Protein AF-0000000076915797 (afdb_homodimer)

Radius of gyration: 15.95 Å; Cα contacts (8 Å, |Δi|>4): 234; chains: 2; bounding box: 27×46×34 Å

Organism: Aegilops tauschii subsp. strangulata (NCBI:txid200361)

Sequence (156 aa):
ETLSMKGLTLNCMDRKSEAYELVRRGLKNDLKSHVCWHVYGLLYRSDREYREAIKCYRNALRIDPDNIEILRDLSLLQETLSMKGLTLNCMDRKSEAYELVRRGLKNDLKSHVCWHVYGLLYRSDREYREAIKCYRNALRIDPDNIEILRDLSLLQ

Foldseek 3Di:
DVQQVVLLVCVVVVNLVSSLVSLVVVCVVPVLALSSLQSNLVSCVSVVVLVSSLVSLVSSCVNVVPPPVSVVVNVVSD/DVQQVVLLVCVVVVNLVSSLVSLVVVCVVPVLALSSLQSNLVSCVSVVVLVSSLVSLVSSCVNVVPDPVSVVVNVVSD

Solvent-accessible surface area (backbone atoms only — not comparable to full-atom values): 7871 Å² total; per-residue (Å²): 86,71,42,15,51,52,11,51,46,33,40,72,69,69,37,48,70,63,12,51,52,32,21,50,51,24,30,71,75,38,75,81,34,35,64,24,28,39,45,49,14,47,53,28,44,76,69,67,36,52,72,60,14,49,54,25,38,50,57,14,33,72,67,42,73,78,42,62,71,55,53,51,57,48,58,73,73,101,85,72,42,17,52,52,12,52,48,32,39,73,69,70,37,49,72,63,13,52,53,32,21,49,50,24,30,70,74,38,76,80,35,34,64,24,28,40,43,49,14,46,55,28,44,77,68,66,35,52,69,60,13,49,54,24,37,50,58,15,33,72,68,41,73,79,41,63,70,56,53,52,57,48,56,74,74,100

InterPro domains:
  IPR011990 Tetratricopeptide-like helical domain superfamily [SSF48452] (2-75)
  IPR019734 Tetratricopeptide repeat [PS50005] (34-67)
  IPR019734 Tetratricopeptide repeat [SM00028] (34-67)

Secondary structure (DSSP, 8-state):
-HHHHHHHHHHHTT-HHHHHHHHHHHHHH-TT-HHHHHHHHHHHHHTT-HHHHHHHHHHHHHHSTT-HHHHHHHHTT-/-HHHHHHHHHHHTT-HHHHHHHHHHHHHH-TT-HHHHHHHHHHHHHTT-HHHHHHHHHHHHHHSTT-HHHHHHHHTT-

Nearest PDB structures (foldseek):
  1na3-assembly2_B  TM=9.030E-01  e=2.071E-04  unidentified
  2hyz-assembly1_A-2  TM=9.085E-01  e=4.028E-04  unclassified
  8cqp-assembly3_C  TM=9.300E-01  e=4.757E-04  synthetic construct
  1na0-assembly2_B  TM=8.851E-01  e=3.053E-04  uniden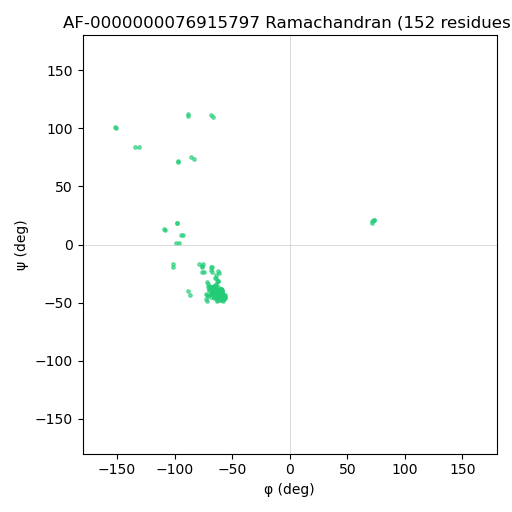tified
  1na3-assembly1_A  TM=8.986E-01  e=4.257E-04  unidentified

Structure (mmCIF, N/CA/C/O backbone):
data_AF-0000000076915797-model_v1
#
loop_
_entity.id
_entity.type
_entity.pdbx_description
1 polymer 'Uncharacterized protein'
#
loop_
_atom_site.group_PDB
_atom_site.id
_atom_site.type_symbol
_atom_site.label_atom_id
_atom_site.label_alt_id
_atom_site.label_comp_id
_atom_site.label_asym_id
_atom_site.label_entity_id
_atom_site.label_seq_id
_atom_site.pdbx_PDB_ins_code
_atom_site.Cartn_x
_atom_site.Cartn_y
_atom_site.Cartn_z
_atom_site.occupancy
_atom_site.B_iso_or_equiv
_atom_site.auth_seq_id
_atom_site.auth_comp_id
_atom_site.auth_asym_id
_atom_site.auth_atom_id
_atom_site.pdbx_PDB_model_num
ATOM 1 N N . GLU A 1 1 ? 11.453 -7.195 -9.68 1 85.81 1 GLU A N 1
ATOM 2 C CA . GLU A 1 1 ? 10.836 -7.129 -8.359 1 85.81 1 GLU A CA 1
ATOM 3 C C . GLU A 1 1 ? 10.688 -5.688 -7.887 1 85.81 1 GLU A C 1
ATOM 5 O O . GLU A 1 1 ? 9.617 -5.281 -7.43 1 85.81 1 GLU A O 1
ATOM 10 N N . THR A 1 2 ? 11.766 -4.938 -8.133 1 89.62 2 THR A N 1
ATOM 11 C CA . THR A 1 2 ? 11.734 -3.545 -7.699 1 89.62 2 THR A CA 1
ATOM 12 C C . THR A 1 2 ? 10.586 -2.797 -8.367 1 89.62 2 THR A C 1
ATOM 14 O O . THR A 1 2 ? 9.828 -2.088 -7.703 1 89.62 2 THR A O 1
ATOM 17 N N . LEU A 1 3 ? 10.266 -3.043 -9.625 1 94.25 3 LEU A N 1
ATOM 18 C CA . LEU A 1 3 ? 9.18 -2.391 -10.352 1 94.25 3 LEU A CA 1
ATOM 19 C C . LEU A 1 3 ? 7.824 -2.809 -9.797 1 94.25 3 LEU A C 1
ATOM 21 O O . LEU A 1 3 ? 6.945 -1.968 -9.594 1 94.25 3 LEU A O 1
ATOM 25 N N . SER A 1 4 ? 7.742 -4.059 -9.547 1 95.38 4 SER A N 1
ATOM 26 C CA . SER A 1 4 ? 6.48 -4.566 -9.023 1 95.38 4 SER A CA 1
ATOM 27 C C . SER A 1 4 ? 6.184 -3.994 -7.637 1 95.38 4 SER A C 1
ATOM 29 O O . SER A 1 4 ? 5.043 -3.637 -7.336 1 95.38 4 SER A O 1
ATOM 31 N N . MET A 1 5 ? 7.199 -3.873 -6.875 1 91.75 5 MET A N 1
ATOM 32 C CA . MET A 1 5 ? 7.039 -3.309 -5.539 1 91.75 5 MET A CA 1
ATOM 33 C C . MET A 1 5 ? 6.637 -1.839 -5.613 1 91.75 5 MET A C 1
ATOM 35 O O . MET A 1 5 ? 5.785 -1.383 -4.852 1 91.75 5 MET A O 1
ATOM 39 N N . LYS A 1 6 ? 7.234 -1.133 -6.508 1 93.12 6 LYS A N 1
ATOM 40 C CA . LYS A 1 6 ? 6.809 0.245 -6.742 1 93.12 6 LYS A CA 1
ATOM 41 C C . LYS A 1 6 ? 5.355 0.302 -7.199 1 93.12 6 LYS A C 1
ATOM 43 O O . LYS A 1 6 ? 4.602 1.183 -6.781 1 93.12 6 LYS A O 1
ATOM 48 N N . GLY A 1 7 ? 4.988 -0.643 -8.055 1 96.69 7 GLY A N 1
ATOM 49 C CA . GLY A 1 7 ? 3.602 -0.739 -8.477 1 96.69 7 GLY A CA 1
ATOM 50 C C . GLY A 1 7 ? 2.639 -0.965 -7.328 1 96.69 7 GLY A C 1
ATOM 51 O O . GLY A 1 7 ? 1.57 -0.354 -7.277 1 96.69 7 GLY A O 1
ATOM 52 N N . LEU A 1 8 ? 3.01 -1.827 -6.426 1 95.44 8 LEU A N 1
ATOM 53 C CA . LEU A 1 8 ? 2.168 -2.105 -5.266 1 95.44 8 LEU A CA 1
ATOM 54 C C . LEU A 1 8 ? 1.962 -0.848 -4.43 1 95.44 8 LEU A C 1
ATOM 56 O O . LEU A 1 8 ? 0.844 -0.563 -3.992 1 95.44 8 LEU A O 1
ATOM 60 N N . THR A 1 9 ? 3.031 -0.141 -4.219 1 92.31 9 THR A N 1
ATOM 61 C CA . THR A 1 9 ? 2.957 1.1 -3.455 1 92.31 9 THR A CA 1
ATOM 62 C C . THR A 1 9 ? 2.035 2.104 -4.141 1 92.31 9 THR A C 1
ATOM 64 O O . THR A 1 9 ? 1.202 2.736 -3.492 1 92.31 9 THR A O 1
ATOM 67 N N . LEU A 1 10 ? 2.133 2.268 -5.391 1 93.38 10 LEU A N 1
ATOM 68 C CA . LEU A 1 10 ? 1.295 3.184 -6.156 1 93.38 10 LEU A CA 1
ATOM 69 C C . LEU A 1 10 ? -0.173 2.779 -6.07 1 93.38 10 LEU A C 1
ATOM 71 O O . LEU A 1 10 ? -1.054 3.637 -5.988 1 93.38 10 LEU A O 1
ATOM 75 N N . ASN A 1 11 ? -0.452 1.446 -6.105 1 94.94 11 ASN A N 1
ATOM 76 C CA . ASN A 1 11 ? -1.823 0.961 -5.988 1 94.94 11 ASN A CA 1
ATOM 77 C C . ASN A 1 11 ? -2.465 1.407 -4.676 1 94.94 11 ASN A C 1
ATOM 79 O O . ASN A 1 11 ? -3.639 1.778 -4.648 1 94.94 11 ASN A O 1
ATOM 83 N N . CYS A 1 12 ? -1.63 1.367 -3.605 1 89.94 12 CYS A N 1
ATOM 84 C CA . CYS A 1 12 ? -2.104 1.771 -2.285 1 89.94 12 CYS A CA 1
ATOM 85 C C . CYS A 1 12 ? -2.387 3.268 -2.244 1 89.94 12 CYS A C 1
ATOM 87 O O . CYS A 1 12 ? -3.188 3.73 -1.429 1 89.94 12 CYS A O 1
ATOM 89 N N . MET A 1 13 ? -1.755 3.965 -3.158 1 88.25 13 MET A N 1
ATOM 90 C CA . MET A 1 13 ? -1.941 5.41 -3.242 1 88.25 13 MET A CA 1
ATOM 91 C C . MET A 1 13 ? -3.02 5.762 -4.262 1 88.25 13 MET A C 1
AT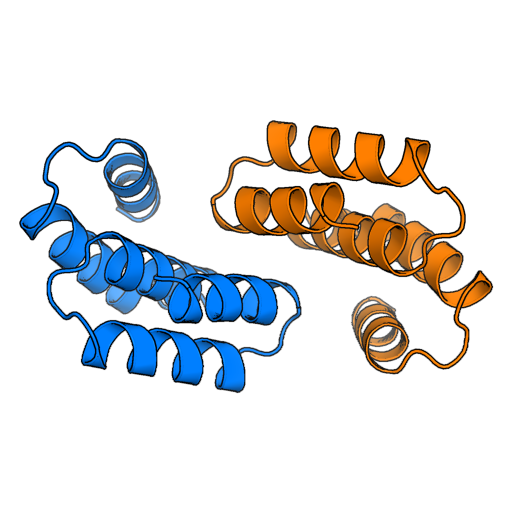OM 93 O O . MET A 1 13 ? -3.127 6.914 -4.691 1 88.25 13 MET A O 1
ATOM 97 N N . ASP A 1 14 ? -3.727 4.773 -4.785 1 89.19 14 ASP A N 1
ATOM 98 C CA . ASP A 1 14 ? -4.871 4.906 -5.68 1 89.19 14 ASP A CA 1
ATOM 99 C C . ASP A 1 14 ? -4.426 5.34 -7.078 1 89.19 14 ASP A C 1
ATOM 101 O O . ASP A 1 14 ? -5.156 6.047 -7.773 1 89.19 14 ASP A O 1
ATOM 105 N N . ARG A 1 15 ? -3.26 5.141 -7.41 1 91.19 15 ARG A N 1
ATOM 106 C CA . ARG A 1 15 ? -2.727 5.285 -8.758 1 91.19 15 ARG A CA 1
ATOM 107 C C . ARG A 1 15 ? -2.666 3.936 -9.469 1 91.19 15 ARG A C 1
ATOM 109 O O . ARG A 1 15 ? -1.593 3.49 -9.875 1 91.19 15 ARG A O 1
ATOM 116 N N . LYS A 1 16 ? -3.824 3.412 -9.82 1 94.12 16 LYS A N 1
ATOM 117 C CA . LYS A 1 16 ? -4.016 2.021 -10.219 1 94.12 16 LYS A CA 1
ATOM 118 C C . LYS A 1 16 ? -3.414 1.763 -11.602 1 94.12 16 LYS A C 1
ATOM 120 O O . LYS A 1 16 ? -2.691 0.783 -11.797 1 94.12 16 LYS A O 1
ATOM 125 N N . SER A 1 17 ? -3.74 2.641 -12.516 1 97.06 17 SER A N 1
ATOM 126 C CA . SER A 1 17 ? -3.279 2.426 -13.883 1 97.06 17 SER A CA 1
ATOM 127 C C . SER A 1 17 ? -1.756 2.371 -13.953 1 97.06 17 SER A C 1
ATOM 129 O O . SER A 1 17 ? -1.189 1.492 -14.6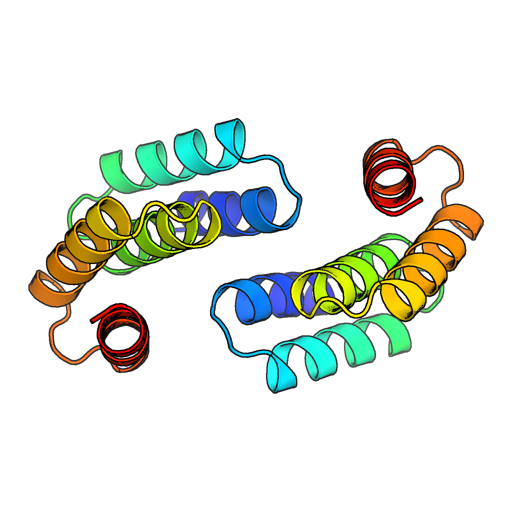02 1 97.06 17 SER A O 1
ATOM 131 N N . GLU A 1 18 ? -1.145 3.293 -13.266 1 97.19 18 GLU A N 1
ATOM 132 C CA . GLU A 1 18 ? 0.314 3.311 -13.219 1 97.19 18 GLU A CA 1
ATOM 133 C C . GLU A 1 18 ? 0.856 2.086 -12.484 1 97.19 18 GLU A C 1
ATOM 135 O O . GLU A 1 18 ? 1.903 1.55 -12.852 1 97.19 18 GLU A O 1
ATOM 140 N N . ALA A 1 19 ? 0.19 1.681 -11.484 1 97.5 19 ALA A N 1
ATOM 141 C CA . ALA A 1 19 ? 0.58 0.506 -10.711 1 97.5 19 ALA A CA 1
ATOM 142 C C . ALA A 1 19 ? 0.609 -0.744 -11.586 1 97.5 19 ALA A C 1
ATOM 144 O O . ALA A 1 19 ? 1.608 -1.466 -11.617 1 97.5 19 ALA A O 1
ATOM 145 N N . TYR A 1 20 ? -0.458 -0.938 -12.359 1 98.12 20 TYR A N 1
ATOM 146 C CA . TYR A 1 20 ? -0.542 -2.096 -13.242 1 98.12 20 TYR A CA 1
ATOM 147 C C . TYR A 1 20 ? 0.586 -2.082 -14.266 1 98.12 20 TYR A C 1
ATOM 149 O O . TYR A 1 20 ? 1.175 -3.123 -14.562 1 98.12 20 TYR A O 1
ATOM 157 N N . GLU A 1 21 ? 0.809 -0.924 -14.797 1 98.25 21 GLU A N 1
ATOM 158 C CA . GLU A 1 21 ? 1.85 -0.794 -15.812 1 98.25 21 GLU A CA 1
ATOM 159 C C . GLU A 1 21 ? 3.211 -1.215 -15.266 1 98.25 21 GLU A C 1
ATOM 161 O O . GLU A 1 21 ? 3.955 -1.938 -15.93 1 98.25 21 GLU A O 1
ATOM 166 N N . LEU A 1 22 ? 3.574 -0.771 -14.062 1 97.75 22 LEU A N 1
ATOM 167 C CA . LEU A 1 22 ? 4.863 -1.099 -13.461 1 97.75 22 LEU A CA 1
ATOM 168 C C . LEU A 1 22 ? 4.961 -2.594 -13.172 1 97.75 22 LEU A C 1
ATOM 170 O O . LEU A 1 22 ? 6.008 -3.205 -13.406 1 97.75 22 LEU A O 1
ATOM 174 N N . VAL A 1 23 ? 3.908 -3.186 -12.727 1 98 23 VAL A N 1
ATOM 175 C CA . VAL A 1 23 ? 3.93 -4.609 -12.398 1 98 23 VAL A CA 1
ATOM 176 C C . VAL A 1 23 ? 4.043 -5.43 -13.68 1 98 23 VAL A C 1
ATOM 178 O O . VAL A 1 23 ? 4.785 -6.418 -13.727 1 98 23 VAL A O 1
ATOM 181 N N . ARG A 1 24 ? 3.365 -4.98 -14.672 1 97.56 24 ARG A N 1
ATOM 182 C CA . ARG A 1 24 ? 3.465 -5.664 -15.953 1 97.56 24 ARG A CA 1
ATOM 183 C C . ARG A 1 24 ? 4.887 -5.598 -16.5 1 97.56 24 ARG A C 1
ATOM 185 O O . ARG A 1 24 ? 5.398 -6.578 -17.047 1 97.56 24 ARG A O 1
ATOM 192 N N . ARG A 1 25 ? 5.473 -4.504 -16.391 1 97.44 25 ARG A N 1
ATOM 193 C CA . ARG A 1 25 ? 6.867 -4.367 -16.797 1 97.44 25 ARG A CA 1
ATOM 194 C C . ARG A 1 25 ? 7.773 -5.273 -15.977 1 97.44 25 ARG A C 1
ATOM 196 O O . ARG A 1 25 ? 8.719 -5.859 -16.5 1 97.44 25 ARG A O 1
ATOM 203 N N . GLY A 1 26 ? 7.539 -5.297 -14.758 1 96.88 26 GLY A N 1
ATOM 204 C CA . GLY A 1 26 ? 8.281 -6.211 -13.906 1 96.88 26 GLY A CA 1
ATOM 205 C C . GLY A 1 26 ? 8.156 -7.66 -14.336 1 96.88 26 GLY A C 1
ATOM 206 O O . GLY A 1 26 ? 9.141 -8.398 -14.344 1 96.88 26 GLY A O 1
ATOM 207 N N . LEU A 1 27 ? 6.918 -8.039 -14.648 1 96.38 27 LEU A N 1
ATOM 208 C CA . LEU A 1 27 ? 6.656 -9.398 -15.094 1 96.38 27 LEU A CA 1
ATOM 209 C C . LEU A 1 27 ? 7.34 -9.68 -16.438 1 96.38 27 LEU A C 1
ATOM 211 O O . LEU A 1 27 ? 7.82 -10.789 -16.672 1 96.38 27 LEU A O 1
ATOM 215 N N . LYS A 1 28 ? 7.348 -8.711 -17.25 1 95.94 28 LYS A N 1
ATOM 216 C CA . LYS A 1 28 ? 8.023 -8.844 -18.531 1 95.94 28 LYS A CA 1
ATOM 217 C C . LYS A 1 28 ? 9.523 -9.039 -18.344 1 95.94 28 LYS A C 1
ATOM 219 O O . LYS A 1 28 ? 10.172 -9.75 -19.125 1 95.94 28 LYS A O 1
ATOM 224 N N . ASN A 1 29 ? 10.109 -8.43 -17.359 1 95.31 29 ASN A N 1
ATOM 225 C CA . ASN A 1 29 ? 11.531 -8.547 -17.062 1 95.31 29 ASN A CA 1
ATOM 226 C C . ASN A 1 29 ? 11.875 -9.922 -16.484 1 95.31 29 ASN A C 1
ATOM 228 O O . ASN A 1 29 ? 12.992 -10.414 -16.672 1 95.31 29 ASN A O 1
ATOM 232 N N . ASP A 1 30 ? 11 -10.5 -15.781 1 93.19 30 ASP A N 1
ATOM 233 C CA . ASP A 1 30 ? 11.188 -11.82 -15.188 1 93.19 30 ASP A CA 1
ATOM 234 C C . ASP A 1 30 ? 9.852 -12.531 -15.016 1 93.19 30 ASP A C 1
ATOM 236 O O . ASP A 1 30 ? 9.234 -12.453 -13.953 1 93.19 30 ASP A O 1
ATOM 240 N N . LEU A 1 31 ? 9.586 -13.367 -15.859 1 91.44 31 LEU A N 1
ATOM 241 C CA . LEU A 1 31 ? 8.305 -14.062 -15.883 1 91.44 31 LEU A CA 1
ATOM 242 C C . LEU A 1 31 ? 8.258 -15.141 -14.805 1 91.44 31 LEU A C 1
ATOM 244 O O . LEU A 1 31 ? 7.18 -15.609 -14.43 1 91.44 31 LEU A O 1
ATOM 248 N N . LYS A 1 32 ? 9.383 -15.484 -14.391 1 94.06 32 LYS A N 1
ATOM 249 C CA . LYS A 1 32 ? 9.438 -16.562 -13.414 1 94.06 32 LYS A CA 1
ATOM 250 C C . LYS A 1 32 ? 9.547 -16.016 -11.992 1 94.06 32 LYS A C 1
ATOM 252 O O . LYS A 1 32 ? 9.977 -16.719 -11.078 1 94.06 32 LYS A O 1
ATOM 257 N N . SER A 1 33 ? 9.211 -14.836 -11.883 1 95.75 33 SER A N 1
ATOM 258 C CA . SER A 1 33 ? 9.227 -14.219 -10.562 1 95.75 33 SER A CA 1
ATOM 259 C C . SER A 1 33 ? 7.902 -14.422 -9.836 1 95.75 33 SER A C 1
ATOM 261 O O . SER A 1 33 ? 6.906 -13.781 -10.172 1 95.75 33 SER A O 1
ATOM 263 N N . HIS A 1 34 ? 7.984 -15.227 -8.758 1 97.31 34 HIS A N 1
ATOM 264 C CA . HIS A 1 34 ? 6.773 -15.398 -7.965 1 97.31 34 HIS A CA 1
ATOM 265 C C . HIS A 1 34 ? 6.355 -14.086 -7.316 1 97.31 34 HIS A C 1
ATOM 267 O O . HIS A 1 34 ? 5.164 -13.836 -7.113 1 97.31 34 HIS A O 1
ATOM 273 N N . VAL A 1 35 ? 7.344 -13.211 -7.035 1 96.06 35 VAL A N 1
ATOM 274 C CA . VAL A 1 35 ? 7.055 -11.922 -6.414 1 96.06 35 VAL A CA 1
ATOM 275 C C . VAL A 1 35 ? 6.23 -11.062 -7.371 1 96.06 35 VAL A C 1
ATOM 277 O O . VAL A 1 35 ? 5.215 -10.484 -6.977 1 96.06 35 VAL A O 1
ATOM 280 N N . CYS A 1 36 ? 6.605 -10.992 -8.633 1 97.44 36 CYS A N 1
ATOM 281 C CA . CYS A 1 36 ? 5.898 -10.172 -9.609 1 97.44 36 CYS A CA 1
ATOM 282 C C . CYS A 1 36 ? 4.473 -10.68 -9.805 1 97.44 36 CYS A C 1
ATOM 284 O O . CYS A 1 36 ? 3.529 -9.883 -9.844 1 97.44 36 CYS A O 1
ATOM 286 N N . TRP A 1 37 ? 4.289 -11.938 -9.836 1 98.06 37 TRP A N 1
ATOM 287 C CA . TRP A 1 37 ? 2.955 -12.516 -9.953 1 98.06 37 TRP A CA 1
ATOM 288 C C . TRP A 1 37 ? 2.135 -12.258 -8.695 1 98.06 37 TRP A C 1
ATOM 290 O O . TRP A 1 37 ? 0.945 -11.938 -8.773 1 98.06 37 TRP A O 1
ATOM 300 N N . HIS A 1 38 ? 2.775 -12.43 -7.582 1 97.75 38 HIS A N 1
ATOM 301 C CA . HIS A 1 38 ? 2.09 -12.164 -6.32 1 97.75 38 HIS A CA 1
ATOM 302 C C . HIS A 1 38 ? 1.576 -10.734 -6.262 1 97.75 38 HIS A C 1
ATOM 304 O O . HIS A 1 38 ? 0.407 -10.5 -5.945 1 97.75 38 HIS A O 1
ATOM 310 N N . VAL A 1 39 ? 2.406 -9.828 -6.609 1 97.56 39 VAL A N 1
ATOM 311 C CA . VAL A 1 39 ? 2.051 -8.414 -6.59 1 97.56 39 VAL A CA 1
ATOM 312 C C . VAL A 1 39 ? 0.916 -8.148 -7.574 1 97.56 39 VAL A C 1
ATOM 314 O O . VAL A 1 39 ? -0.024 -7.414 -7.27 1 97.56 39 VAL A O 1
ATOM 317 N N . TYR A 1 40 ? 0.989 -8.742 -8.742 1 98.19 40 TYR A N 1
ATOM 318 C CA . TYR A 1 40 ? -0.07 -8.586 -9.734 1 98.19 40 TYR A CA 1
ATOM 319 C C . TYR A 1 40 ? -1.411 -9.055 -9.18 1 98.19 40 TYR A C 1
ATOM 321 O O . TYR A 1 40 ? -2.434 -8.391 -9.375 1 98.19 40 TYR A O 1
ATOM 329 N N . GLY A 1 41 ? -1.356 -10.164 -8.438 1 97.94 41 GLY A N 1
ATOM 330 C CA . GLY A 1 41 ? -2.553 -10.648 -7.773 1 97.94 41 GLY A CA 1
ATOM 331 C C . GLY A 1 41 ? -3.08 -9.695 -6.719 1 97.94 41 GLY A C 1
ATOM 332 O O . GLY A 1 41 ? -4.289 -9.5 -6.602 1 97.94 41 GLY A O 1
ATOM 333 N N . LEU A 1 42 ? -2.246 -9.102 -6.023 1 97.12 42 LEU A N 1
ATOM 334 C CA . LEU A 1 42 ? -2.645 -8.141 -5.004 1 97.12 42 LEU A CA 1
ATOM 335 C C . LEU A 1 42 ? -3.346 -6.941 -5.633 1 97.12 42 LEU A C 1
ATOM 337 O O . LEU A 1 42 ? -4.316 -6.422 -5.078 1 97.12 42 LEU A O 1
ATOM 341 N N . LEU A 1 43 ? -2.867 -6.496 -6.766 1 97.5 43 LEU A N 1
ATOM 342 C CA . LEU A 1 43 ? -3.508 -5.383 -7.457 1 97.5 43 LEU A CA 1
ATOM 343 C C . LEU A 1 43 ? -4.926 -5.75 -7.879 1 97.5 43 LEU A C 1
ATOM 345 O O . LEU A 1 43 ? -5.871 -5 -7.617 1 97.5 43 LEU A O 1
ATOM 349 N N . TYR A 1 44 ? -5.059 -6.949 -8.531 1 97.69 44 TYR A N 1
ATOM 350 C CA . TYR A 1 44 ? -6.371 -7.414 -8.969 1 97.69 44 TYR A CA 1
ATOM 351 C C . TYR A 1 44 ? -7.32 -7.562 -7.793 1 97.69 44 TYR A C 1
ATOM 353 O O . TYR A 1 44 ? -8.492 -7.184 -7.879 1 97.69 44 TYR A O 1
ATOM 361 N N . ARG A 1 45 ? -6.855 -8.133 -6.734 1 95 45 ARG A N 1
ATOM 362 C CA . ARG A 1 45 ? -7.684 -8.297 -5.543 1 95 45 ARG A CA 1
ATOM 363 C C . ARG A 1 45 ? -8.148 -6.945 -5.012 1 95 45 ARG A C 1
ATOM 365 O O . ARG A 1 45 ? -9.305 -6.805 -4.598 1 95 45 ARG A O 1
ATOM 372 N N . SER A 1 46 ? -7.254 -5.965 -4.973 1 93.44 46 SER A N 1
ATOM 373 C CA . SER A 1 46 ? -7.594 -4.633 -4.484 1 93.44 46 SER A CA 1
ATOM 374 C C . SER A 1 46 ? -8.68 -3.99 -5.336 1 93.44 46 SER A C 1
ATOM 376 O O . SER A 1 46 ? -9.469 -3.176 -4.844 1 93.44 46 SER A O 1
ATOM 378 N N . ASP A 1 47 ? -8.789 -4.418 -6.586 1 94.12 47 ASP A N 1
ATOM 379 C CA . ASP A 1 47 ? -9.797 -3.912 -7.516 1 94.12 47 ASP A CA 1
ATOM 380 C C . ASP A 1 47 ? -11.016 -4.824 -7.551 1 94.12 47 ASP A C 1
ATOM 382 O O . ASP A 1 47 ? -11.891 -4.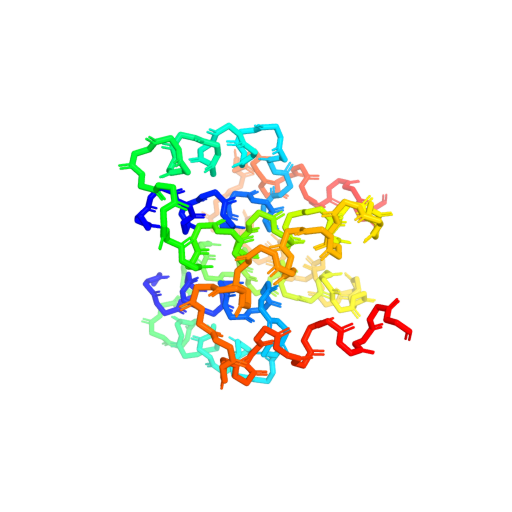664 -8.406 1 94.12 47 ASP A O 1
ATOM 386 N N . ARG A 1 48 ? -11.016 -5.828 -6.789 1 94.38 48 ARG A N 1
ATOM 387 C CA . ARG A 1 48 ? -12.102 -6.789 -6.641 1 94.38 48 ARG A CA 1
ATOM 388 C C . ARG A 1 48 ? -12.227 -7.676 -7.879 1 94.38 48 ARG A C 1
ATOM 390 O O . ARG A 1 48 ? -13.305 -8.203 -8.164 1 94.38 48 ARG A O 1
ATOM 397 N N . GLU A 1 49 ? -11.266 -7.715 -8.617 1 96.94 49 GLU A N 1
ATOM 398 C CA . GLU A 1 49 ? -11.164 -8.672 -9.711 1 96.94 49 GLU A CA 1
ATOM 399 C C . GLU A 1 49 ? -10.641 -10.023 -9.227 1 96.94 49 GLU A C 1
ATOM 401 O O . GLU A 1 49 ? -9.531 -10.422 -9.57 1 96.94 49 GLU A O 1
ATOM 406 N N . TYR A 1 50 ? -11.445 -10.75 -8.562 1 97 50 TYR A N 1
ATOM 407 C CA . TYR A 1 50 ? -11.039 -11.914 -7.793 1 97 50 TYR A CA 1
ATOM 408 C C . TYR A 1 50 ? -10.609 -13.055 -8.711 1 97 50 TYR A C 1
ATOM 410 O O . TYR A 1 50 ? -9.656 -13.773 -8.414 1 97 50 TYR A O 1
ATOM 418 N N . ARG A 1 51 ? -11.25 -13.203 -9.844 1 98 51 ARG A N 1
ATOM 419 C CA . ARG A 1 51 ? -10.883 -14.273 -10.766 1 98 51 ARG A CA 1
ATOM 420 C C . ARG A 1 51 ? -9.469 -14.07 -11.305 1 98 51 ARG A C 1
ATOM 422 O O . ARG A 1 51 ? -8.688 -15.023 -11.359 1 98 51 ARG A O 1
ATOM 429 N N . GLU A 1 52 ? -9.266 -12.836 -11.648 1 98.25 52 GLU A N 1
ATOM 430 C CA . GLU A 1 52 ? -7.93 -12.531 -12.148 1 98.25 52 GLU A CA 1
ATOM 431 C C . GLU A 1 52 ? -6.879 -12.648 -11.047 1 98.25 52 GLU A C 1
ATOM 433 O O . GLU A 1 52 ? -5.766 -13.109 -11.297 1 98.25 52 GLU A O 1
ATOM 438 N N . ALA A 1 53 ? -7.266 -12.258 -9.883 1 98.12 53 ALA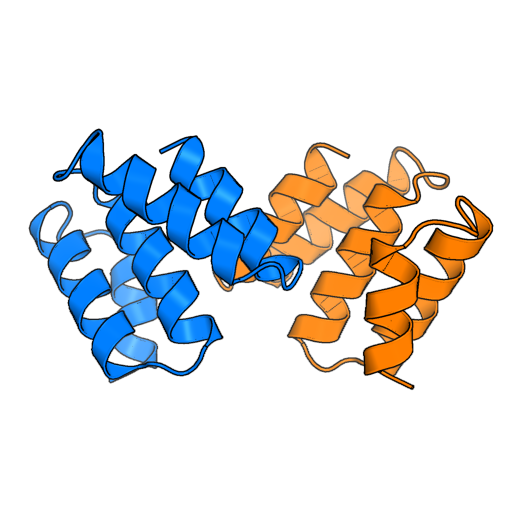 A N 1
ATOM 439 C CA . ALA A 1 53 ? -6.359 -12.367 -8.742 1 98.12 53 ALA A CA 1
ATOM 440 C C . ALA A 1 53 ? -5.98 -13.828 -8.492 1 98.12 53 ALA A C 1
ATOM 442 O O . ALA A 1 53 ? -4.801 -14.148 -8.312 1 98.12 53 ALA A O 1
ATOM 443 N N . ILE A 1 54 ? -6.945 -14.719 -8.555 1 98.12 54 ILE A N 1
ATOM 444 C CA . ILE A 1 54 ? -6.734 -16.141 -8.32 1 98.12 54 ILE A CA 1
ATOM 445 C C . ILE A 1 54 ? -5.77 -16.703 -9.367 1 98.12 54 ILE A C 1
ATOM 447 O O . ILE A 1 54 ? -4.852 -17.453 -9.031 1 98.12 54 ILE A O 1
ATOM 451 N N . LYS A 1 55 ? -5.945 -16.344 -10.578 1 98.31 55 LYS A N 1
ATOM 452 C CA . LYS A 1 55 ? -5.047 -16.781 -11.641 1 98.31 55 LYS A CA 1
ATOM 453 C C . LYS A 1 55 ? -3.609 -16.359 -11.359 1 98.31 55 LYS A C 1
ATOM 455 O O . LYS A 1 55 ? -2.676 -17.141 -11.555 1 98.31 55 LYS A O 1
ATOM 460 N N . CYS A 1 56 ? -3.459 -15.148 -10.938 1 98.44 56 CYS A N 1
ATOM 461 C CA . CYS A 1 56 ? -2.129 -14.641 -10.641 1 98.44 56 CYS A CA 1
ATOM 462 C C . CYS A 1 56 ? -1.497 -15.398 -9.477 1 98.44 56 CYS A C 1
ATOM 464 O O . CYS A 1 56 ? -0.322 -15.766 -9.539 1 98.44 56 CYS A O 1
ATOM 466 N N . TYR A 1 57 ? -2.289 -15.68 -8.43 1 98.06 57 TYR A N 1
ATOM 467 C CA . TYR A 1 57 ? -1.773 -16.406 -7.281 1 98.06 57 TYR A CA 1
ATOM 468 C C . TYR A 1 57 ? -1.387 -17.828 -7.664 1 98.06 57 TYR A C 1
ATOM 470 O O . TYR A 1 57 ? -0.364 -18.359 -7.207 1 98.06 57 TYR A O 1
ATOM 478 N N . ARG A 1 58 ? -2.104 -18.406 -8.523 1 98.38 58 ARG A N 1
ATOM 479 C CA . ARG A 1 58 ? -1.781 -19.75 -8.969 1 98.38 58 ARG A CA 1
ATOM 480 C C . ARG A 1 58 ? -0.489 -19.766 -9.781 1 98.38 58 ARG A C 1
ATOM 482 O O . ARG A 1 58 ? 0.35 -20.656 -9.609 1 98.38 58 ARG A O 1
ATOM 489 N N . ASN A 1 59 ? -0.389 -18.844 -10.648 1 98.38 59 ASN A N 1
ATOM 490 C CA . ASN A 1 59 ? 0.869 -18.719 -11.375 1 98.38 59 ASN A CA 1
ATOM 491 C C . ASN A 1 59 ? 2.051 -18.547 -10.43 1 98.38 59 ASN A C 1
ATOM 493 O O . ASN A 1 59 ? 3.117 -19.125 -10.648 1 98.38 59 ASN A O 1
ATOM 497 N N . ALA A 1 60 ? 1.928 -17.703 -9.438 1 98.25 60 ALA A N 1
ATOM 498 C CA . ALA A 1 60 ? 2.98 -17.484 -8.445 1 98.25 60 ALA A CA 1
ATOM 499 C C . ALA A 1 60 ? 3.32 -18.766 -7.711 1 98.25 60 ALA A C 1
ATOM 501 O O . ALA A 1 60 ? 4.492 -19.062 -7.469 1 98.25 60 ALA A O 1
ATOM 502 N N . LEU A 1 61 ? 2.281 -19.609 -7.398 1 98.12 61 LEU A N 1
ATOM 503 C CA . LEU A 1 61 ? 2.469 -20.828 -6.625 1 98.12 61 LEU A CA 1
ATOM 504 C C . LEU A 1 61 ? 3.102 -21.922 -7.484 1 98.12 61 LEU A C 1
ATOM 506 O O . LEU A 1 61 ? 3.729 -22.844 -6.957 1 98.12 61 LEU A O 1
ATOM 510 N N . ARG A 1 62 ? 2.945 -21.812 -8.734 1 98.31 62 ARG A N 1
ATOM 511 C CA . ARG A 1 62 ? 3.666 -22.719 -9.617 1 98.31 62 ARG A CA 1
ATOM 512 C C . ARG A 1 62 ? 5.176 -22.531 -9.484 1 98.31 62 ARG A C 1
ATOM 514 O O . ARG A 1 62 ? 5.934 -23.5 -9.562 1 98.31 62 ARG A O 1
ATOM 521 N N . ILE A 1 63 ? 5.594 -21.406 -9.234 1 97.88 63 ILE A N 1
ATOM 522 C CA . ILE A 1 63 ? 7.004 -21.031 -9.141 1 97.88 63 ILE A CA 1
ATOM 523 C C . ILE A 1 63 ? 7.5 -21.281 -7.715 1 97.88 63 ILE A C 1
ATOM 525 O O . ILE A 1 63 ? 8.617 -21.766 -7.516 1 97.88 63 ILE A O 1
ATOM 529 N N . ASP A 1 64 ? 6.691 -20.906 -6.738 1 98.06 64 ASP A N 1
ATOM 530 C CA . ASP A 1 64 ? 7.008 -21.109 -5.328 1 98.06 64 ASP A CA 1
ATOM 531 C C . ASP A 1 64 ? 5.84 -21.75 -4.586 1 98.06 64 ASP A C 1
ATOM 533 O O . ASP A 1 64 ? 5.09 -21.062 -3.883 1 98.06 64 ASP A O 1
ATOM 537 N N . PRO A 1 65 ? 5.676 -23.047 -4.613 1 98.06 65 PRO A N 1
ATOM 538 C CA . PRO A 1 65 ? 4.477 -23.766 -4.156 1 98.06 65 PRO A CA 1
ATOM 539 C C . PRO A 1 65 ? 4.273 -23.672 -2.646 1 98.06 65 PRO A C 1
ATOM 541 O O . PRO A 1 65 ? 3.148 -23.812 -2.16 1 98.06 65 PRO A O 1
ATOM 544 N N . ASP A 1 66 ? 5.258 -23.359 -1.9 1 97.44 66 ASP A N 1
ATOM 545 C CA . ASP A 1 66 ? 5.145 -23.391 -0.446 1 97.44 66 ASP A CA 1
ATOM 546 C C . ASP A 1 66 ? 5.137 -21.969 0.137 1 97.44 66 ASP A C 1
ATOM 548 O O . ASP A 1 66 ? 5.355 -21.797 1.336 1 97.44 66 ASP A O 1
ATOM 552 N N . ASN A 1 67 ? 4.961 -21.016 -0.705 1 96.62 67 ASN A N 1
ATOM 553 C CA . ASN A 1 67 ? 4.93 -19.656 -0.208 1 96.62 67 ASN A CA 1
ATOM 554 C C . ASN A 1 67 ? 3.693 -19.391 0.65 1 96.62 67 ASN A C 1
ATOM 556 O O . ASN A 1 67 ? 2.59 -19.25 0.126 1 96.62 67 ASN A O 1
ATOM 560 N N . ILE A 1 68 ? 3.881 -19.203 1.933 1 94.75 68 ILE A N 1
ATOM 561 C CA . ILE A 1 68 ? 2.795 -19.141 2.904 1 94.75 68 ILE A CA 1
ATOM 562 C C . ILE A 1 68 ? 1.974 -17.875 2.676 1 94.75 68 ILE A C 1
ATOM 564 O O . ILE A 1 68 ? 0.753 -17.875 2.852 1 94.75 68 ILE A O 1
ATOM 568 N N . GLU A 1 69 ? 2.611 -16.812 2.334 1 93.44 69 GLU A N 1
ATOM 569 C CA . GLU A 1 69 ? 1.896 -15.555 2.092 1 93.44 69 GLU A CA 1
ATOM 570 C C . GLU A 1 69 ? 0.917 -15.695 0.93 1 93.44 69 GLU A C 1
ATOM 572 O O . GLU A 1 69 ? -0.243 -15.297 1.036 1 93.44 69 GLU A O 1
ATOM 577 N N . ILE A 1 70 ? 1.369 -16.297 -0.11 1 96.94 70 ILE A N 1
ATOM 578 C CA . ILE A 1 70 ? 0.536 -16.453 -1.298 1 96.94 70 ILE A CA 1
ATOM 579 C C . ILE A 1 70 ? -0.56 -17.484 -1.028 1 96.94 70 ILE A C 1
ATOM 581 O O . ILE A 1 70 ? -1.703 -17.312 -1.455 1 96.94 70 ILE A O 1
ATOM 585 N N . LEU A 1 71 ? -0.224 -18.578 -0.404 1 97.06 71 LEU A N 1
ATOM 586 C CA . LEU A 1 71 ? -1.212 -19.594 -0.04 1 97.06 71 LEU A CA 1
ATOM 587 C C . LEU A 1 71 ? -2.32 -18.984 0.815 1 97.06 71 LEU A C 1
ATOM 589 O O . LEU A 1 71 ? -3.5 -19.266 0.596 1 97.06 71 LEU A O 1
ATOM 593 N N . ARG A 1 72 ? -1.935 -18.203 1.719 1 93.88 72 ARG A N 1
ATOM 594 C CA . ARG A 1 72 ? -2.908 -17.531 2.574 1 93.88 72 ARG A CA 1
ATOM 595 C C . ARG A 1 72 ? -3.803 -16.609 1.762 1 93.88 72 ARG A C 1
ATOM 597 O O . ARG A 1 72 ? -5.027 -16.625 1.918 1 93.88 72 ARG A O 1
ATOM 604 N N . ASP A 1 73 ? -3.279 -15.797 0.906 1 94.94 73 ASP A N 1
ATOM 605 C CA . ASP A 1 73 ? -4.043 -14.883 0.064 1 94.94 73 ASP A CA 1
ATOM 606 C C . ASP A 1 73 ? -5.043 -15.641 -0.807 1 94.94 73 ASP A C 1
ATOM 608 O O . ASP A 1 73 ? -6.188 -15.219 -0.967 1 94.94 73 ASP A O 1
ATOM 612 N N . LEU A 1 74 ? -4.555 -16.719 -1.336 1 96.44 74 LEU A N 1
ATOM 613 C CA . LEU A 1 74 ? -5.414 -17.531 -2.186 1 96.44 74 LEU A CA 1
ATOM 614 C C . LEU A 1 74 ? -6.559 -18.125 -1.378 1 96.44 74 LEU A C 1
ATOM 616 O O . LEU A 1 74 ? -7.699 -18.188 -1.85 1 96.44 74 LEU A O 1
ATOM 620 N N . SER A 1 75 ? -6.293 -18.578 -0.206 1 95.31 75 SER A N 1
ATOM 621 C CA . SER A 1 75 ? -7.301 -19.219 0.636 1 95.31 75 SER A CA 1
ATOM 622 C C . SER A 1 75 ? -8.414 -18.234 1.009 1 95.31 75 SER A C 1
ATOM 624 O O . SER A 1 75 ? -9.562 -18.641 1.194 1 95.31 75 SER A O 1
ATOM 626 N N . LEU A 1 76 ? -8.133 -16.953 1.031 1 91.69 76 LEU A N 1
ATOM 627 C CA . LEU A 1 76 ? -9.094 -15.922 1.41 1 91.69 76 LEU A CA 1
ATOM 628 C C . LEU A 1 76 ? -10.055 -15.625 0.259 1 91.69 76 LEU A C 1
ATOM 630 O O . LEU A 1 76 ? -11.094 -15 0.46 1 91.69 76 LEU A O 1
ATOM 634 N N . LEU A 1 77 ? -9.727 -16.031 -0.96 1 92.69 77 LEU A N 1
ATOM 635 C CA . LEU A 1 77 ? -10.555 -15.742 -2.127 1 92.69 77 LEU A CA 1
ATOM 636 C C . LEU A 1 77 ? -11.383 -16.953 -2.518 1 92.69 77 LEU A C 1
ATOM 638 O O . LEU A 1 77 ? -12.305 -16.859 -3.332 1 92.69 77 LEU A O 1
ATOM 642 N N . GLN A 1 78 ? -10.953 -18.062 -2.066 1 80.69 78 GLN A N 1
ATOM 643 C CA . GLN A 1 78 ? -11.695 -19.281 -2.395 1 80.69 78 GLN A CA 1
ATOM 644 C C . GLN A 1 78 ? -12.852 -19.5 -1.419 1 80.69 78 GLN A C 1
ATOM 646 O O . GLN A 1 78 ? -12.781 -19.062 -0.266 1 80.69 78 GLN A O 1
ATOM 651 N N . GLU B 1 1 ? 10.578 8.156 6.719 1 85.88 1 GLU B N 1
ATOM 652 C CA . GLU B 1 1 ? 9.844 7.91 5.48 1 85.88 1 GLU B CA 1
ATOM 653 C C . GLU B 1 1 ? 10.008 6.469 5.012 1 85.88 1 GLU B C 1
ATOM 655 O O . GLU B 1 1 ? 9.031 5.805 4.668 1 85.88 1 GLU B O 1
ATOM 660 N N . THR B 1 2 ? 11.273 6.031 5.109 1 89.75 2 THR B N 1
ATOM 661 C CA . THR B 1 2 ? 11.539 4.664 4.672 1 89.75 2 THR B CA 1
ATOM 662 C C . THR B 1 2 ? 10.711 3.668 5.473 1 89.75 2 THR B C 1
ATOM 664 O O . THR B 1 2 ? 10.086 2.771 4.902 1 89.75 2 THR B O 1
ATOM 667 N N . LEU B 1 3 ? 10.5 3.826 6.754 1 94.31 3 LEU B N 1
ATOM 668 C CA . LEU B 1 3 ? 9.719 2.939 7.605 1 94.31 3 LEU B CA 1
ATOM 669 C C . LEU B 1 3 ? 8.234 2.998 7.234 1 94.31 3 LEU B C 1
ATOM 671 O O . LEU B 1 3 ? 7.574 1.961 7.137 1 94.31 3 LEU B O 1
ATOM 675 N N . SER B 1 4 ? 7.793 4.188 7.012 1 95.56 4 SER B N 1
ATOM 676 C CA . SER B 1 4 ? 6.387 4.355 6.66 1 95.56 4 SER B CA 1
ATOM 677 C C . SER B 1 4 ? 6.07 3.709 5.316 1 95.56 4 SER B C 1
ATOM 679 O O . SER B 1 4 ? 5.027 3.068 5.16 1 95.56 4 SER B O 1
ATOM 681 N N . MET B 1 5 ? 6.973 3.807 4.422 1 91.94 5 MET B N 1
ATOM 682 C CA . MET B 1 5 ? 6.789 3.195 3.109 1 91.94 5 MET B CA 1
ATOM 683 C C . MET B 1 5 ? 6.777 1.675 3.215 1 91.94 5 MET B C 1
ATOM 685 O O . MET B 1 5 ? 5.973 1.009 2.561 1 91.94 5 MET B O 1
ATOM 689 N N . LYS B 1 6 ? 7.648 1.184 4.016 1 93.12 6 LYS B N 1
ATOM 690 C CA . LYS B 1 6 ? 7.609 -0.251 4.285 1 93.12 6 LYS B CA 1
ATOM 691 C C . LYS B 1 6 ? 6.285 -0.658 4.922 1 93.12 6 LYS B C 1
ATOM 693 O O . LYS B 1 6 ? 5.727 -1.706 4.59 1 93.12 6 LYS B O 1
ATOM 698 N N . GLY B 1 7 ? 5.812 0.159 5.832 1 96.69 7 GLY B N 1
ATOM 699 C CA . GLY B 1 7 ? 4.512 -0.083 6.43 1 96.69 7 GLY B CA 1
ATOM 700 C C . GLY B 1 7 ? 3.385 -0.118 5.414 1 96.69 7 GLY B C 1
ATOM 701 O O . GLY B 1 7 ? 2.496 -0.968 5.496 1 96.69 7 GLY B O 1
ATOM 702 N N . LEU B 1 8 ? 3.393 0.792 4.473 1 95.5 8 LEU B N 1
ATOM 703 C CA . LEU B 1 8 ? 2.369 0.836 3.436 1 95.5 8 LEU B CA 1
ATOM 704 C C . LEU B 1 8 ? 2.375 -0.447 2.613 1 95.5 8 LEU B C 1
ATOM 706 O O . LEU B 1 8 ? 1.316 -1.012 2.326 1 95.5 8 LEU B O 1
ATOM 710 N N . THR B 1 9 ? 3.553 -0.878 2.275 1 92.25 9 THR B N 1
ATOM 711 C CA . THR B 1 9 ? 3.689 -2.113 1.51 1 92.25 9 THR B CA 1
ATOM 712 C C . THR B 1 9 ? 3.141 -3.301 2.295 1 92.25 9 THR B C 1
ATOM 714 O O . THR B 1 9 ? 2.414 -4.133 1.747 1 92.25 9 THR B O 1
ATOM 717 N N . LEU B 1 10 ? 3.439 -3.408 3.539 1 93.5 10 LEU B N 1
ATOM 718 C CA . LEU B 1 10 ? 2.963 -4.492 4.391 1 93.5 10 LEU B CA 1
ATOM 719 C C . LEU B 1 10 ? 1.441 -4.473 4.496 1 93.5 10 LEU B C 1
ATOM 721 O O . LEU B 1 10 ? 0.8 -5.523 4.508 1 93.5 10 LEU B O 1
ATOM 725 N N . ASN B 1 11 ? 0.855 -3.252 4.531 1 95.06 11 ASN B N 1
ATOM 726 C CA . ASN B 1 11 ? -0.597 -3.125 4.598 1 95.06 11 ASN B CA 1
ATOM 727 C C . ASN B 1 11 ? -1.269 -3.73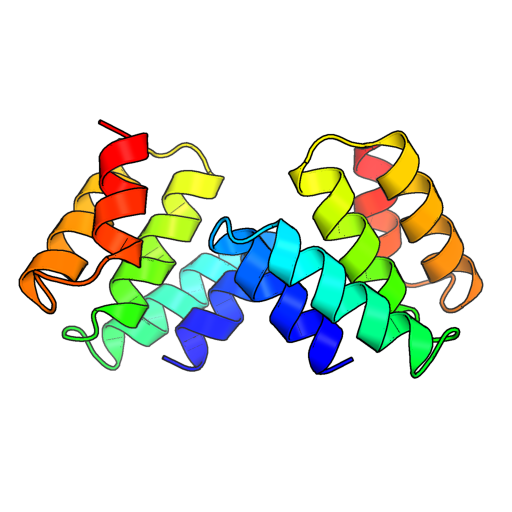2 3.369 1 95.06 11 ASN B C 1
ATOM 729 O O . ASN B 1 11 ? -2.311 -4.383 3.484 1 95.06 11 ASN B O 1
ATOM 733 N N . CYS B 1 12 ? -0.641 -3.498 2.234 1 90.12 12 CYS B N 1
ATOM 734 C CA . CYS B 1 12 ? -1.163 -4.027 0.979 1 90.12 12 CYS B CA 1
ATOM 735 C C . CYS B 1 12 ? -1.07 -5.551 0.952 1 90.12 12 CYS B C 1
ATOM 737 O O . CYS B 1 12 ? -1.825 -6.207 0.235 1 90.12 12 CYS B O 1
ATOM 739 N N . MET B 1 13 ? -0.15 -6.055 1.745 1 88.12 13 MET B N 1
ATOM 740 C CA . MET B 1 13 ? 0.04 -7.5 1.829 1 88.12 13 MET B CA 1
ATOM 741 C C . MET B 1 13 ? -0.78 -8.094 2.971 1 88.12 13 MET B C 1
ATOM 743 O O . MET B 1 13 ? -0.543 -9.227 3.387 1 88.12 13 MET B O 1
ATOM 747 N N . ASP B 1 14 ? -1.646 -7.301 3.607 1 89.38 14 ASP B N 1
ATOM 748 C CA . ASP B 1 14 ? -2.596 -7.699 4.641 1 89.38 14 ASP B CA 1
ATOM 749 C C . ASP B 1 14 ? -1.884 -7.984 5.961 1 89.38 14 ASP B C 1
ATOM 751 O O . ASP B 1 14 ? -2.32 -8.844 6.734 1 89.38 14 ASP B O 1
ATOM 755 N N . ARG B 1 15 ? -0.755 -7.488 6.133 1 91.19 15 ARG B N 1
ATOM 756 C CA . ARG B 1 15 ? -0.038 -7.473 7.402 1 91.19 15 ARG B CA 1
ATOM 757 C C . ARG B 1 15 ? -0.228 -6.141 8.125 1 91.19 15 ARG B C 1
ATOM 759 O O . ARG B 1 15 ? 0.743 -5.43 8.391 1 91.19 15 ARG B O 1
ATOM 766 N N . LYS B 1 16 ? -1.421 -5.938 8.641 1 94.25 16 LYS B N 1
ATOM 767 C CA . LYS B 1 16 ? -1.898 -4.629 9.086 1 94.25 16 LYS B CA 1
ATOM 768 C C . LYS B 1 16 ? -1.211 -4.207 10.383 1 94.25 16 LYS B C 1
ATOM 770 O O . LYS B 1 16 ? -0.731 -3.076 10.492 1 94.25 16 LYS B O 1
ATOM 775 N N . SER B 1 17 ? -1.176 -5.113 11.289 1 97.06 17 SER B N 1
ATOM 776 C CA . SER B 1 17 ? -0.614 -4.766 12.594 1 97.06 17 SER B CA 1
ATOM 777 C C . SER B 1 17 ? 0.843 -4.336 12.469 1 97.06 17 SER B C 1
ATOM 779 O O . SER B 1 17 ? 1.252 -3.334 13.055 1 97.06 17 SER B O 1
ATOM 781 N N . GLU B 1 18 ? 1.554 -5.078 11.727 1 97.19 18 GLU B N 1
ATOM 782 C CA . GLU B 1 18 ? 2.953 -4.738 11.484 1 97.19 18 GLU B CA 1
ATOM 783 C C . GLU B 1 18 ? 3.078 -3.43 10.711 1 97.19 18 GLU B C 1
ATOM 785 O O . GLU B 1 18 ? 3.998 -2.646 10.953 1 97.19 18 GLU B O 1
ATOM 790 N N . ALA B 1 19 ? 2.234 -3.252 9.797 1 97.5 19 ALA B N 1
ATOM 791 C CA . ALA B 1 19 ? 2.221 -2.029 8.992 1 97.5 19 ALA B CA 1
ATOM 792 C C . ALA B 1 19 ? 2.047 -0.798 9.875 1 97.5 19 ALA B C 1
ATOM 794 O O . ALA B 1 19 ? 2.822 0.157 9.781 1 97.5 19 ALA B O 1
ATOM 795 N N . TYR B 1 20 ? 1.05 -0.827 10.805 1 98.19 20 TYR B N 1
ATOM 796 C CA . TYR B 1 20 ? 0.796 0.286 11.711 1 98.19 20 TYR B CA 1
ATOM 797 C C . TYR B 1 20 ? 2.014 0.567 12.586 1 98.19 20 TYR B C 1
ATOM 799 O O . TYR B 1 20 ? 2.354 1.727 12.836 1 98.19 20 TYR B O 1
ATOM 807 N N . GLU B 1 21 ? 2.588 -0.469 13.047 1 98.25 21 GLU B N 1
ATOM 808 C CA . GLU B 1 21 ? 3.744 -0.315 13.922 1 98.25 21 GLU B CA 1
ATOM 809 C C . GLU B 1 21 ? 4.879 0.417 13.211 1 98.25 21 GLU B C 1
ATOM 811 O O . GLU B 1 21 ? 5.512 1.303 13.789 1 98.25 21 GLU B O 1
ATOM 816 N N . LEU B 1 22 ? 5.207 0.008 11.969 1 97.81 22 LEU B N 1
ATOM 817 C CA . LEU B 1 22 ? 6.281 0.633 11.211 1 97.81 22 LEU B CA 1
ATOM 818 C C . LEU B 1 22 ? 5.973 2.102 10.938 1 97.81 22 LEU B C 1
ATOM 820 O O . LEU B 1 22 ? 6.859 2.955 11.039 1 97.81 22 LEU B O 1
ATOM 824 N N . VAL B 1 23 ? 4.742 2.441 10.648 1 98 23 VAL B N 1
ATOM 825 C CA . VAL B 1 23 ? 4.367 3.818 10.352 1 98 23 VAL B CA 1
ATOM 826 C C . VAL B 1 23 ? 4.438 4.664 11.617 1 98 23 VAL B C 1
ATOM 828 O O . VAL B 1 23 ? 4.902 5.805 11.586 1 98 23 VAL B O 1
ATOM 831 N N . ARG B 1 24 ? 4.027 4.059 12.672 1 97.56 24 ARG B N 1
ATOM 832 C CA . ARG B 1 24 ? 4.113 4.77 13.945 1 97.56 24 ARG B CA 1
ATOM 833 C C . ARG B 1 24 ? 5.566 5.066 14.305 1 97.56 24 ARG B C 1
ATOM 835 O O . ARG B 1 24 ? 5.879 6.156 14.789 1 97.56 24 ARG B O 1
ATOM 842 N N . ARG B 1 25 ? 6.395 4.156 14.094 1 97.44 25 ARG B N 1
ATOM 843 C CA . ARG B 1 25 ? 7.82 4.379 14.32 1 97.44 25 ARG B CA 1
ATOM 844 C C . ARG B 1 25 ? 8.359 5.473 13.398 1 97.44 25 ARG B C 1
ATOM 846 O O . ARG B 1 25 ? 9.195 6.281 13.812 1 97.44 25 ARG B O 1
ATOM 853 N N . GLY B 1 26 ? 7.98 5.398 12.242 1 96.75 26 GLY B N 1
ATOM 854 C CA . GLY B 1 26 ? 8.352 6.457 11.312 1 96.75 26 GLY B CA 1
ATOM 855 C C . GLY B 1 26 ? 7.93 7.836 11.781 1 96.75 26 GLY B C 1
ATOM 856 O O . GLY B 1 26 ? 8.688 8.797 11.664 1 96.75 26 GLY B O 1
ATOM 857 N N . LEU B 1 27 ? 6.664 7.906 12.25 1 96.31 27 LEU B N 1
ATOM 858 C CA . LEU B 1 27 ? 6.133 9.172 12.75 1 96.31 27 LEU B CA 1
ATOM 859 C C . LEU B 1 27 ? 6.891 9.625 13.992 1 96.31 27 LEU B C 1
ATOM 861 O O . LEU B 1 27 ? 7.109 10.82 14.195 1 96.31 27 LEU B O 1
ATOM 865 N N . LYS B 1 28 ? 7.242 8.727 14.758 1 96 28 LYS B N 1
ATOM 866 C CA . LYS B 1 28 ? 8.016 9.047 15.953 1 96 28 LYS B CA 1
ATOM 867 C C . LYS B 1 28 ? 9.383 9.602 15.586 1 96 28 LYS B C 1
ATOM 869 O O . LYS B 1 28 ? 9.922 10.461 16.297 1 96 28 LYS B O 1
ATOM 874 N N . ASN B 1 29 ? 9.977 9.148 14.547 1 95.44 29 ASN B N 1
ATOM 875 C CA . ASN B 1 29 ? 11.273 9.609 14.07 1 95.44 29 ASN B CA 1
ATOM 876 C C . ASN B 1 29 ? 11.188 11.016 13.492 1 95.44 29 ASN B C 1
ATOM 878 O O . ASN B 1 29 ? 12.156 11.773 13.539 1 95.44 29 ASN B O 1
ATOM 882 N N . ASP B 1 30 ? 10.125 11.336 12.898 1 93.38 30 ASP B N 1
ATOM 883 C CA . ASP B 1 30 ? 9.906 12.656 12.312 1 93.38 30 ASP B CA 1
ATOM 884 C C . ASP B 1 30 ? 8.414 13.016 12.312 1 93.38 30 ASP B C 1
ATOM 886 O O . ASP B 1 30 ? 7.707 12.742 11.344 1 93.38 30 ASP B O 1
ATOM 890 N N . LEU B 1 31 ? 8.07 13.75 13.195 1 91.44 31 LEU B N 1
ATOM 891 C CA . LEU B 1 31 ? 6.668 14.102 13.391 1 91.44 31 LEU B CA 1
ATOM 892 C C . LEU B 1 31 ? 6.219 15.125 12.352 1 91.44 31 LEU B C 1
ATOM 894 O O . LEU B 1 31 ? 5.02 15.297 12.117 1 91.44 31 LEU B O 1
ATOM 898 N N . LYS B 1 32 ? 7.141 15.734 11.781 1 94.25 32 LYS B N 1
ATOM 899 C CA . LYS B 1 32 ? 6.809 16.781 10.812 1 94.25 32 LYS B CA 1
ATOM 900 C C . LYS B 1 32 ? 6.875 16.25 9.383 1 94.25 32 LYS B C 1
ATOM 902 O O . LYS B 1 32 ? 6.996 17.016 8.438 1 94.25 32 LYS B O 1
ATOM 907 N N . SER B 1 33 ? 6.832 14.992 9.328 1 95.88 33 SER B N 1
ATOM 908 C CA . SER B 1 33 ? 6.84 14.375 8.008 1 95.88 33 SER B CA 1
ATOM 909 C C . SER B 1 33 ? 5.426 14.227 7.457 1 95.88 33 SER B C 1
ATOM 911 O O . SER B 1 33 ? 4.664 13.375 7.914 1 95.88 33 SER B O 1
ATOM 913 N N . HIS B 1 34 ? 5.145 15.055 6.395 1 97.38 34 HIS B N 1
ATOM 914 C CA . HIS B 1 34 ? 3.838 14.906 5.762 1 97.38 34 HIS B CA 1
ATOM 915 C C . HIS B 1 34 ? 3.68 13.516 5.148 1 97.38 34 HIS B C 1
ATOM 917 O O . HIS B 1 34 ? 2.57 12.984 5.094 1 97.38 34 HIS B O 1
ATOM 923 N N . VAL B 1 35 ? 4.82 12.898 4.672 1 96.19 35 VAL B N 1
ATOM 924 C CA . VAL B 1 35 ? 4.781 11.562 4.078 1 96.19 35 VAL B CA 1
ATOM 925 C C . VAL B 1 35 ? 4.324 10.547 5.117 1 96.19 35 VAL B C 1
ATOM 927 O O . VAL B 1 35 ? 3.449 9.719 4.844 1 96.19 35 VAL B O 1
ATOM 930 N N . CYS B 1 36 ? 4.895 10.586 6.398 1 97.5 36 CYS B N 1
ATOM 931 C CA . CYS B 1 36 ? 4.539 9.633 7.445 1 97.5 36 CYS B CA 1
ATOM 932 C C . CYS B 1 36 ? 3.07 9.773 7.836 1 97.5 36 CYS B C 1
ATOM 934 O O . CYS B 1 36 ? 2.363 8.773 7.977 1 97.5 36 CYS B O 1
ATOM 936 N N . TRP B 1 37 ? 2.562 10.922 7.859 1 98.06 37 TRP B N 1
ATOM 937 C CA . TRP B 1 37 ? 1.151 11.156 8.156 1 98.06 37 TRP B CA 1
ATOM 938 C C . TRP B 1 37 ? 0.269 10.688 7.004 1 98.06 37 TRP B C 1
ATOM 940 O O . TRP B 1 37 ? -0.791 10.094 7.227 1 98.06 37 TRP B O 1
ATOM 950 N N . HIS B 1 38 ? 0.684 11.023 5.812 1 97.81 38 HIS B N 1
ATOM 951 C CA . HIS B 1 38 ? -0.074 10.586 4.648 1 97.81 38 HIS B CA 1
ATOM 952 C C . HIS B 1 38 ? -0.217 9.062 4.629 1 97.81 38 HIS B C 1
ATOM 954 O O . HIS B 1 38 ? -1.32 8.547 4.453 1 97.81 38 HIS B O 1
ATOM 960 N N . VAL B 1 39 ? 0.875 8.383 4.855 1 97.56 39 VAL B N 1
ATOM 961 C CA . VAL B 1 39 ? 0.881 6.922 4.859 1 97.56 39 VAL B CA 1
ATOM 962 C C . VAL B 1 39 ? -0.018 6.402 5.98 1 97.56 39 VAL B C 1
ATOM 964 O O . VAL B 1 39 ? -0.771 5.445 5.785 1 97.56 39 VAL B O 1
ATOM 967 N N . TYR B 1 40 ? 0.047 7.02 7.145 1 98.25 40 TYR B N 1
ATOM 968 C CA . TYR B 1 40 ? -0.805 6.621 8.258 1 98.25 40 TYR B CA 1
ATOM 969 C C . TYR B 1 40 ? -2.279 6.73 7.883 1 98.25 40 TYR B C 1
ATOM 971 O O . TYR B 1 40 ? -3.074 5.844 8.203 1 98.25 40 TYR B O 1
ATOM 979 N N . GLY B 1 41 ? -2.602 7.797 7.16 1 98 41 GLY B N 1
ATOM 980 C CA . GLY B 1 41 ? -3.955 7.965 6.652 1 98 41 GLY B CA 1
ATOM 981 C C . GLY B 1 41 ? -4.359 6.887 5.664 1 98 41 GLY B C 1
ATOM 982 O O . GLY B 1 41 ? -5.488 6.398 5.695 1 98 41 GLY B O 1
ATOM 983 N N . LEU B 1 42 ? -3.521 6.527 4.832 1 97.19 42 LEU B N 1
ATOM 984 C CA . LEU B 1 42 ? -3.791 5.477 3.857 1 97.19 42 LEU B CA 1
ATOM 985 C C . LEU B 1 42 ? -4.086 4.152 4.555 1 97.19 42 LEU B C 1
ATOM 987 O O . LEU B 1 42 ? -4.957 3.396 4.121 1 97.19 42 LEU B O 1
ATOM 991 N N . LEU B 1 43 ? -3.338 3.842 5.66 1 97.44 43 LEU B N 1
ATOM 992 C CA . LEU B 1 43 ? -3.588 2.615 6.41 1 97.44 43 LEU B CA 1
ATOM 993 C C . LEU B 1 43 ? -4.984 2.631 7.023 1 97.44 43 LEU B C 1
ATOM 995 O O . LEU B 1 43 ? -5.742 1.67 6.875 1 97.44 43 LEU B O 1
ATOM 999 N N . TYR B 1 44 ? -5.352 3.789 7.648 1 97.75 44 TYR B N 1
ATOM 1000 C CA . TYR B 1 44 ? -6.668 3.92 8.266 1 97.75 44 TYR B CA 1
ATOM 1001 C C . TYR B 1 44 ? -7.773 3.809 7.219 1 97.75 44 TYR B C 1
ATOM 1003 O O . TYR B 1 44 ? -8.789 3.154 7.453 1 97.75 44 TYR B O 1
ATOM 1011 N N . ARG B 1 45 ? -7.605 4.445 6.129 1 95.12 45 ARG B N 1
ATOM 1012 C CA . ARG B 1 45 ? -8.594 4.379 5.059 1 95.12 45 ARG B CA 1
ATOM 1013 C C . ARG B 1 45 ? -8.781 2.945 4.57 1 95.12 45 ARG B C 1
ATOM 1015 O O . ARG B 1 45 ? -9.898 2.512 4.309 1 95.12 45 ARG B O 1
ATOM 1022 N N . SER B 1 46 ? -7.652 2.188 4.406 1 93.44 46 SER B N 1
ATOM 1023 C CA . SER B 1 46 ? -7.715 0.808 3.938 1 93.44 46 SER B CA 1
ATOM 1024 C C . SER B 1 46 ? -8.484 -0.072 4.918 1 93.44 46 SER B C 1
ATOM 1026 O O . SER B 1 46 ? -9.102 -1.063 4.52 1 93.44 46 SER B O 1
ATOM 1028 N N . ASP B 1 47 ? -8.555 0.377 6.172 1 94.25 47 ASP B N 1
ATOM 1029 C CA . ASP B 1 47 ? -9.273 -0.346 7.219 1 94.25 47 ASP B CA 1
ATOM 1030 C C . ASP B 1 47 ? -10.672 0.239 7.43 1 94.25 47 ASP B C 1
ATOM 1032 O O . ASP B 1 47 ? -11.359 -0.112 8.391 1 94.25 47 ASP B O 1
ATOM 1036 N N . ARG B 1 48 ? -11 1.167 6.707 1 94.5 48 ARG B N 1
ATOM 1037 C CA . ARG B 1 48 ? -12.305 1.829 6.715 1 94.5 48 ARG B CA 1
ATOM 1038 C C . ARG B 1 48 ? -12.484 2.676 7.969 1 94.5 48 ARG B C 1
ATOM 1040 O O . ARG B 1 48 ? -13.609 2.916 8.406 1 94.5 48 ARG B O 1
ATOM 1047 N N . GLU B 1 49 ? -11.484 2.979 8.523 1 96.94 49 GLU B N 1
ATOM 1048 C CA . GLU B 1 49 ? -11.484 3.949 9.617 1 96.94 49 GLU B CA 1
ATOM 1049 C C . GLU B 1 49 ? -11.383 5.375 9.086 1 96.94 49 GLU B C 1
ATOM 1051 O O . GLU B 1 49 ? -10.367 6.051 9.305 1 96.94 49 GLU B O 1
ATOM 1056 N N . TYR B 1 50 ? -12.406 5.859 8.57 1 97 50 TYR B N 1
ATOM 1057 C CA . TYR B 1 50 ? -12.398 7.078 7.77 1 97 50 TYR B CA 1
ATOM 1058 C C . TYR B 1 50 ? -12.156 8.305 8.641 1 97 50 TYR B C 1
ATOM 1060 O O . TYR B 1 50 ? -11.461 9.234 8.234 1 97 50 TYR B O 1
ATOM 1068 N N . ARG B 1 51 ? -12.68 8.312 9.828 1 98 51 ARG B N 1
ATOM 1069 C CA . ARG B 1 51 ? -12.477 9.453 10.711 1 98 51 ARG B CA 1
ATOM 1070 C C . ARG B 1 5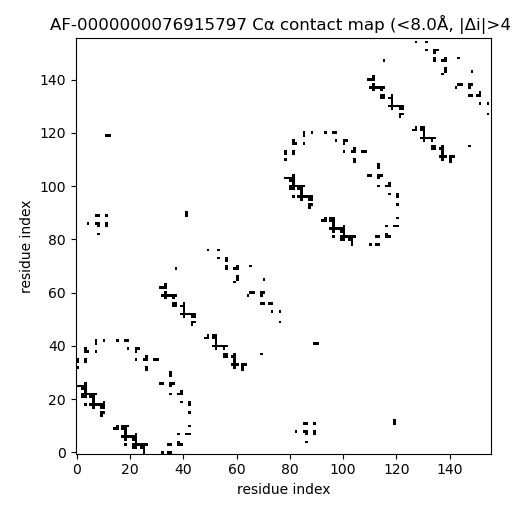1 ? -11 9.617 11.062 1 98 51 ARG B C 1
ATOM 1072 O O . ARG B 1 51 ? -10.469 10.734 11.039 1 98 51 ARG B O 1
ATOM 1079 N N . GLU B 1 52 ? -10.438 8.469 11.367 1 98.31 52 GLU B N 1
ATOM 1080 C CA . GLU B 1 52 ? -9.016 8.516 11.695 1 98.31 52 GLU B CA 1
ATOM 1081 C C . GLU B 1 52 ? -8.18 8.867 10.469 1 98.31 52 GLU B C 1
ATOM 1083 O O . GLU B 1 52 ? -7.184 9.586 10.578 1 98.31 52 GLU B O 1
ATOM 1088 N N . ALA B 1 53 ? -8.594 8.383 9.352 1 98.12 53 ALA B N 1
ATOM 1089 C CA . ALA B 1 53 ? -7.895 8.703 8.109 1 98.12 53 ALA B CA 1
ATOM 1090 C C . ALA B 1 53 ? -7.93 10.203 7.836 1 98.12 53 ALA B C 1
ATOM 1092 O O . ALA B 1 53 ? -6.902 10.805 7.504 1 98.12 53 ALA B O 1
ATOM 1093 N N . ILE B 1 54 ? -9.086 10.812 8.031 1 98.12 54 ILE B N 1
ATOM 1094 C CA . ILE B 1 54 ? -9.266 12.242 7.797 1 98.12 54 ILE B CA 1
ATOM 1095 C C . ILE B 1 54 ? -8.344 13.039 8.719 1 98.12 54 ILE B C 1
ATOM 1097 O O . ILE B 1 54 ? -7.707 14 8.289 1 98.12 54 ILE B O 1
ATOM 1101 N N . LYS B 1 55 ? -8.266 12.656 9.953 1 98.38 55 LYS B N 1
ATOM 1102 C CA . LYS B 1 55 ? -7.379 13.328 10.906 1 98.38 55 LYS B CA 1
ATOM 1103 C C . LYS B 1 55 ? -5.926 13.266 10.438 1 98.38 55 LYS B C 1
ATOM 1105 O O . LYS B 1 55 ? -5.199 14.258 10.531 1 98.38 55 LYS B O 1
ATOM 1110 N N . CYS B 1 56 ? -5.531 12.141 9.945 1 98.44 56 CYS B N 1
ATOM 1111 C CA . CYS B 1 56 ? -4.164 11.969 9.469 1 98.44 56 CYS B CA 1
ATOM 1112 C C . CYS B 1 56 ? -3.893 12.836 8.25 1 98.44 56 CYS B C 1
ATOM 1114 O O . CYS B 1 56 ? -2.846 13.484 8.156 1 98.44 56 CYS B O 1
ATOM 1116 N N . TYR B 1 57 ? -4.844 12.906 7.348 1 98 57 TYR B N 1
ATOM 1117 C CA . TYR B 1 57 ? -4.676 13.719 6.152 1 98 57 TYR B CA 1
ATOM 1118 C C . TYR B 1 57 ? -4.605 15.203 6.504 1 98 57 TYR B C 1
ATOM 1120 O O . TYR B 1 57 ? -3.816 15.945 5.922 1 98 57 TYR B O 1
ATOM 1128 N N . ARG B 1 58 ? -5.367 15.594 7.434 1 98.38 58 ARG B N 1
ATOM 1129 C CA . ARG B 1 58 ? -5.336 16.984 7.859 1 98.38 58 ARG B CA 1
ATOM 1130 C C . ARG B 1 58 ? -3.996 17.328 8.5 1 98.38 58 ARG B C 1
ATOM 1132 O O . ARG B 1 58 ? -3.434 18.406 8.242 1 98.38 58 ARG B O 1
ATOM 1139 N N . ASN B 1 59 ? -3.541 16.469 9.344 1 98.38 59 ASN B N 1
ATOM 1140 C CA . ASN B 1 59 ? -2.213 16.688 9.906 1 98.38 59 ASN B CA 1
ATOM 1141 C C . ASN B 1 59 ? -1.15 16.781 8.812 1 98.38 59 ASN B C 1
ATOM 1143 O O . ASN B 1 59 ? -0.237 17.609 8.914 1 98.38 59 ASN B O 1
ATOM 1147 N N . ALA B 1 60 ? -1.188 15.93 7.844 1 98.25 60 ALA B N 1
ATOM 1148 C CA . ALA B 1 60 ? -0.249 15.961 6.727 1 98.25 60 ALA B CA 1
ATOM 1149 C C . ALA B 1 60 ? -0.335 17.281 5.973 1 98.25 60 ALA B C 1
ATOM 1151 O O . ALA B 1 60 ? 0.688 17.844 5.578 1 98.25 60 ALA B O 1
ATOM 1152 N N . LEU B 1 61 ? -1.588 17.844 5.781 1 98.12 61 LEU B N 1
ATOM 1153 C CA . LEU B 1 61 ? -1.811 19.062 5.012 1 98.12 61 LEU B CA 1
ATOM 1154 C C . LEU B 1 61 ? -1.365 20.281 5.801 1 98.12 61 LEU B C 1
ATOM 1156 O O . LEU B 1 61 ? -1.056 21.328 5.215 1 98.12 61 LEU B O 1
ATOM 1160 N N . ARG B 1 62 ? -1.34 20.141 7.102 1 98.38 62 ARG B N 1
ATOM 1161 C CA . ARG B 1 62 ? -0.766 21.219 7.902 1 98.38 62 ARG B CA 1
ATOM 1162 C C . ARG B 1 62 ? 0.711 21.422 7.578 1 98.38 62 ARG B C 1
ATOM 1164 O O . ARG B 1 62 ? 1.208 22.547 7.578 1 98.38 62 ARG B O 1
ATOM 1171 N N . ILE B 1 63 ? 1.396 20.406 7.227 1 97.81 63 ILE B N 1
ATOM 1172 C CA . ILE B 1 63 ? 2.828 20.406 6.945 1 97.81 63 ILE B CA 1
ATOM 1173 C C . ILE B 1 63 ? 3.066 20.734 5.473 1 97.81 63 ILE B C 1
ATOM 1175 O O . ILE B 1 63 ? 3.994 21.484 5.145 1 97.81 63 ILE B O 1
ATOM 1179 N N . ASP B 1 64 ? 2.238 20.203 4.625 1 98.06 64 ASP B N 1
ATOM 1180 C CA . ASP B 1 64 ? 2.316 20.438 3.189 1 98.06 64 ASP B CA 1
ATOM 1181 C C . ASP B 1 64 ? 0.94 20.75 2.609 1 98.06 64 ASP B C 1
ATOM 1183 O O . ASP B 1 64 ? 0.299 19.891 2.01 1 98.06 64 ASP B O 1
ATOM 1187 N N . PRO B 1 65 ? 0.481 21.953 2.666 1 98.06 65 PRO B N 1
ATOM 1188 C CA . PRO B 1 65 ? -0.904 22.344 2.381 1 98.06 65 PRO B CA 1
ATOM 1189 C C . PRO B 1 65 ? -1.268 22.188 0.906 1 98.06 65 PRO B C 1
ATOM 1191 O O . PRO B 1 65 ? -2.445 22.031 0.569 1 98.06 65 PRO B O 1
ATOM 1194 N N . ASP B 1 66 ? -0.374 22.125 0.019 1 97.38 66 ASP B N 1
ATOM 1195 C CA . ASP B 1 66 ? -0.679 22.094 -1.408 1 97.38 66 ASP B CA 1
ATOM 1196 C C . ASP B 1 66 ? -0.407 20.719 -2.006 1 97.38 66 ASP B C 1
ATOM 1198 O O . ASP B 1 66 ? -0.309 20.578 -3.227 1 97.38 66 ASP B O 1
ATOM 1202 N N . ASN B 1 67 ? -0.22 19.797 -1.144 1 96.56 67 ASN B N 1
ATOM 1203 C CA . ASN B 1 67 ? 0.026 18.453 -1.649 1 96.56 67 ASN B CA 1
ATOM 1204 C C . ASN B 1 67 ? -1.206 17.875 -2.344 1 96.56 67 ASN B C 1
ATOM 1206 O O . ASN B 1 67 ? -2.158 17.453 -1.684 1 96.56 67 ASN B O 1
ATOM 1210 N N . ILE B 1 68 ? -1.168 17.719 -3.668 1 94.69 68 ILE B N 1
ATOM 1211 C CA . ILE B 1 68 ? -2.32 17.375 -4.488 1 94.69 68 ILE B CA 1
ATOM 1212 C C . ILE B 1 68 ? -2.762 15.938 -4.172 1 94.69 68 ILE B C 1
ATOM 1214 O O . ILE B 1 68 ? -3.957 15.641 -4.184 1 94.69 68 ILE B O 1
ATOM 1218 N N . GLU B 1 69 ? -1.808 15.07 -3.924 1 93.38 69 GLU B N 1
ATOM 1219 C CA . GLU B 1 69 ? -2.15 13.688 -3.611 1 93.38 69 GLU B CA 1
ATOM 1220 C C . GLU B 1 69 ? -2.975 13.594 -2.33 1 93.38 69 GLU B C 1
ATOM 1222 O O . GLU B 1 69 ? -3.998 12.914 -2.291 1 93.38 69 GLU B O 1
ATOM 1227 N N . ILE B 1 70 ? -2.566 14.312 -1.367 1 96.88 70 ILE B N 1
ATOM 1228 C CA . ILE B 1 70 ? -3.252 14.273 -0.08 1 96.88 70 ILE B CA 1
ATOM 1229 C C . ILE B 1 70 ? -4.594 14.992 -0.189 1 96.88 70 ILE B C 1
ATOM 1231 O O . ILE B 1 70 ? -5.594 14.539 0.374 1 96.88 70 ILE B O 1
ATOM 1235 N N . LEU B 1 71 ? -4.641 16.109 -0.833 1 97 71 LEU B N 1
ATOM 1236 C CA . LEU B 1 71 ? -5.887 16.844 -1.051 1 97 71 LEU B CA 1
ATOM 1237 C C . LEU B 1 71 ? -6.91 15.969 -1.765 1 97 71 LEU B C 1
ATOM 1239 O O . LEU B 1 71 ? -8.086 15.945 -1.394 1 97 71 LEU B O 1
ATOM 1243 N N . ARG B 1 72 ? -6.469 15.273 -2.762 1 93.81 72 ARG B N 1
ATOM 1244 C CA . ARG B 1 72 ? -7.344 14.367 -3.494 1 93.81 72 ARG B CA 1
ATOM 1245 C C . ARG B 1 72 ? -7.867 13.258 -2.586 1 93.81 72 ARG B C 1
ATOM 1247 O O . ARG B 1 72 ? -9.062 12.961 -2.586 1 93.81 72 ARG B O 1
ATOM 1254 N N . ASP B 1 73 ? -7.031 12.633 -1.765 1 94.88 73 ASP B N 1
ATOM 1255 C CA . ASP B 1 73 ? -7.43 11.57 -0.848 1 94.88 73 ASP B CA 1
ATOM 1256 C C . ASP B 1 73 ? -8.469 12.07 0.156 1 94.88 73 ASP B C 1
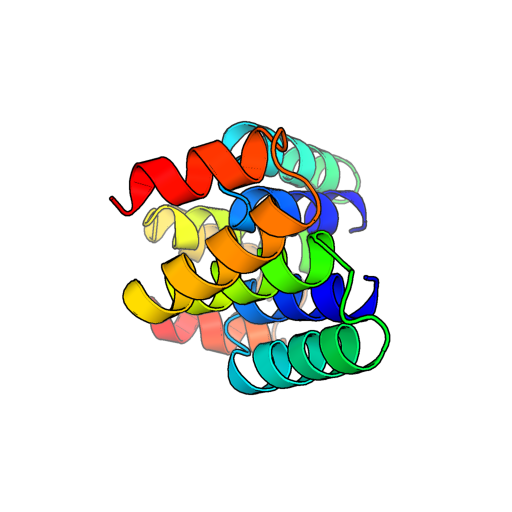ATOM 1258 O O . ASP B 1 73 ? -9.438 11.375 0.453 1 94.88 73 ASP B O 1
ATOM 1262 N N . LEU B 1 74 ? -8.195 13.25 0.588 1 96.25 74 LEU B N 1
ATOM 1263 C CA . LEU B 1 74 ? -9.117 13.836 1.552 1 96.25 74 LEU B CA 1
ATOM 1264 C C . LEU B 1 74 ? -10.469 14.125 0.904 1 96.25 74 LEU B C 1
ATOM 1266 O O . LEU B 1 74 ? -11.516 13.898 1.515 1 96.25 74 LEU B O 1
ATOM 1270 N N . SER B 1 75 ? -10.477 14.586 -0.224 1 95.25 75 SER B N 1
ATOM 1271 C CA . SER B 1 75 ? -11.711 14.945 -0.917 1 95.25 75 SER B CA 1
ATOM 1272 C C . SER B 1 75 ? -12.586 13.711 -1.16 1 95.25 75 SER B C 1
ATOM 1274 O O . SER B 1 75 ? -13.812 13.812 -1.176 1 95.25 75 SER B O 1
ATOM 1276 N N . LEU B 1 76 ? -11.992 12.547 -1.303 1 91.69 76 LEU B N 1
ATOM 1277 C CA . LEU B 1 76 ? -12.711 11.305 -1.57 1 91.69 76 LEU B CA 1
ATOM 1278 C C . LEU B 1 76 ? -13.406 10.797 -0.311 1 91.69 76 LEU B C 1
ATOM 1280 O O . LEU B 1 76 ? -14.281 9.93 -0.385 1 91.69 76 LEU B O 1
ATOM 1284 N N . LEU B 1 77 ? -13.031 11.281 0.898 1 92.5 77 LEU B N 1
ATOM 1285 C CA . LEU B 1 77 ? -13.609 10.812 2.154 1 92.5 77 LEU B CA 1
ATOM 1286 C C . LEU B 1 77 ? -14.648 11.797 2.676 1 92.5 77 LEU B C 1
ATOM 1288 O O . LEU B 1 77 ? -15.391 11.484 3.615 1 92.5 77 LEU B O 1
ATOM 1292 N N . GLN B 1 78 ? -14.594 12.969 2.152 1 80.88 78 GLN B N 1
ATOM 1293 C CA . GLN B 1 78 ? -15.562 13.961 2.592 1 80.88 78 GLN B CA 1
ATOM 1294 C C . GLN B 1 78 ? -16.859 13.859 1.791 1 80.88 78 GLN B C 1
ATOM 1296 O O . GLN B 1 78 ? -16.844 13.422 0.638 1 80.88 78 GLN B O 1
#

pLDDT: mean 95.54, std 3.21, range [80.69, 98.44]